Protein AF-A0A947XLU0-F1 (afdb_monomer)

Mean predicted aligned error: 8.0 Å

Radius of gyration: 14.67 Å; Cα contacts (8 Å, |Δi|>4): 18; chains: 1; bounding box: 40×11×33 Å

Sequence (59 aa):
MNKLPAITLTFWVMKICATTLGETAGDLLSMTLDVGYAASSLILISLFLLTLIGQLRAN

Solvent-accessible surface area (backbone atoms only — not comparable to full-atom values): 3410 Å² total; per-residue (Å²): 132,86,86,61,78,70,91,42,74,65,50,54,52,52,52,51,49,52,54,54,50,49,53,52,52,42,47,45,39,20,68,75,63,67,59,33,66,69,50,26,50,51,49,54,51,48,52,50,49,52,53,49,52,50,51,66,70,74,104

pLDDT: mean 79.38, std 11.77, range [44.16, 92.62]

Secondary structure (DSSP, 8-state):
---SPP--HHHHHHHHHHHHHHHHHHHIIIIIS---HHHHHHHHHHHHHHHHHHHHHH-

Foldseek 3Di:
DCPDDPPDPVVVVVVVCCVVVLVVQLCCVCPVVVCHNVVSVVVSVVVVVVVVVVVVVVD

Structure (mmCIF, N/CA/C/O backbone):
data_AF-A0A947XLU0-F1
#
_entry.id   AF-A0A947XLU0-F1
#
loop_
_atom_site.group_PDB
_atom_site.id
_atom_site.type_symbol
_atom_site.label_atom_id
_atom_site.label_alt_id
_atom_site.label_comp_id
_atom_site.label_asym_id
_atom_site.label_entity_id
_atom_site.label_seq_id
_atom_site.pdbx_PDB_ins_code
_atom_site.Cartn_x
_atom_site.Cartn_y
_atom_site.Cartn_z
_atom_site.occupancy
_atom_site.B_iso_or_equiv
_atom_site.auth_seq_id
_atom_site.auth_comp_id
_atom_site.auth_asym_id
_atom_site.auth_atom_id
_atom_site.pdbx_PDB_model_num
ATOM 1 N N . MET A 1 1 ? -25.732 5.478 11.190 1.00 44.16 1 MET A N 1
ATOM 2 C CA . MET A 1 1 ? -24.895 4.414 10.590 1.00 44.16 1 MET A CA 1
ATOM 3 C C . MET A 1 1 ? -23.445 4.847 10.730 1.00 44.16 1 MET A C 1
ATOM 5 O O . MET A 1 1 ? -23.046 5.792 10.063 1.00 44.16 1 MET A O 1
ATOM 9 N N . ASN A 1 2 ? -22.701 4.262 11.670 1.00 46.03 2 ASN A N 1
ATOM 10 C CA . ASN A 1 2 ? -21.349 4.709 12.011 1.00 46.03 2 ASN A CA 1
ATOM 11 C C . ASN A 1 2 ? -20.363 4.269 10.908 1.00 46.03 2 ASN A C 1
ATOM 13 O O . ASN A 1 2 ? -19.757 3.211 11.004 1.00 46.03 2 ASN A O 1
ATOM 17 N N . LYS A 1 3 ? -20.264 5.047 9.818 1.00 54.44 3 LYS A N 1
ATOM 18 C CA . LYS A 1 3 ? -19.306 4.845 8.706 1.00 54.44 3 LYS A CA 1
ATOM 19 C C . LYS A 1 3 ? -17.895 5.356 9.044 1.00 54.44 3 LYS A C 1
ATOM 21 O O . LYS A 1 3 ? -17.061 5.499 8.158 1.00 54.44 3 LYS A O 1
ATOM 26 N N . LEU A 1 4 ? -17.637 5.667 10.312 1.00 56.50 4 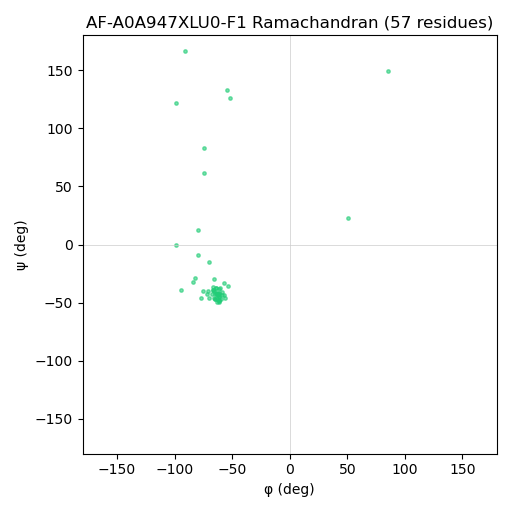LEU A N 1
ATOM 27 C CA . LEU A 1 4 ? -16.319 6.045 10.789 1.00 56.50 4 LEU A CA 1
ATOM 28 C C . LEU A 1 4 ? -15.690 4.805 11.426 1.00 56.50 4 LEU A C 1
ATOM 30 O O . LEU A 1 4 ? -16.295 4.248 12.349 1.00 56.50 4 LEU A O 1
ATOM 34 N N . PRO A 1 5 ? -14.514 4.347 10.956 1.00 59.38 5 PRO A N 1
ATOM 35 C CA . PRO A 1 5 ? -13.757 3.368 11.715 1.00 59.38 5 PRO A CA 1
ATOM 36 C C . PRO A 1 5 ? -13.557 3.949 13.113 1.00 59.38 5 PRO A C 1
A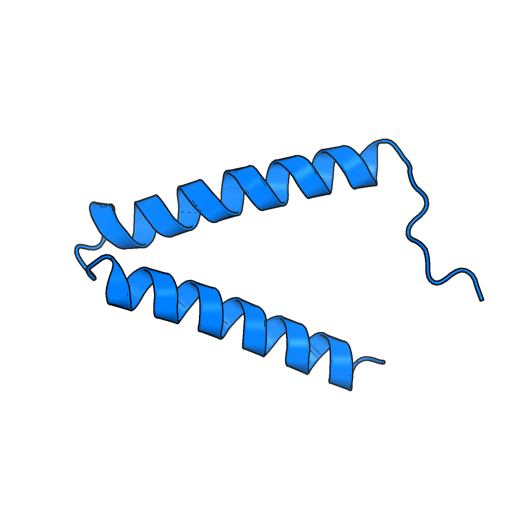TOM 38 O O . PRO A 1 5 ? -13.235 5.132 13.255 1.00 59.38 5 PRO A O 1
ATOM 41 N N . ALA A 1 6 ? -13.807 3.146 14.149 1.00 67.44 6 ALA A N 1
ATOM 42 C CA . ALA A 1 6 ? -13.495 3.571 15.502 1.00 67.44 6 ALA A CA 1
ATOM 43 C C . ALA A 1 6 ? -12.031 4.031 15.500 1.00 67.44 6 ALA A C 1
ATOM 45 O O . ALA A 1 6 ? -11.166 3.301 15.012 1.00 67.44 6 ALA A O 1
ATOM 46 N N . ILE A 1 7 ? -11.768 5.255 15.970 1.00 73.50 7 ILE A N 1
ATOM 47 C CA . ILE A 1 7 ? -10.418 5.833 16.062 1.00 73.50 7 ILE A CA 1
ATOM 48 C C . ILE A 1 7 ? -9.713 5.143 17.238 1.00 73.50 7 ILE A C 1
ATOM 50 O O . ILE A 1 7 ? -9.421 5.727 18.275 1.00 73.50 7 ILE A O 1
ATOM 54 N N . THR A 1 8 ? -9.550 3.834 17.112 1.00 81.12 8 THR A N 1
ATOM 55 C CA . THR A 1 8 ? -8.871 2.958 18.049 1.00 81.12 8 THR A CA 1
ATOM 56 C C . THR A 1 8 ? -7.407 2.860 17.656 1.00 81.12 8 THR A C 1
ATOM 58 O O . THR A 1 8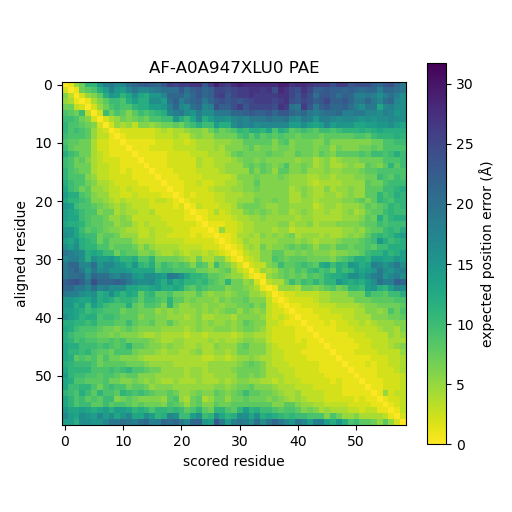 ? -6.990 3.250 16.564 1.00 81.12 8 THR A O 1
ATOM 61 N N . LEU A 1 9 ? -6.596 2.321 18.560 1.00 83.69 9 LEU A N 1
ATOM 62 C CA . LEU A 1 9 ? -5.159 2.150 18.355 1.00 83.69 9 LEU A CA 1
ATOM 63 C C . LEU A 1 9 ? -4.845 1.388 17.051 1.00 83.69 9 LEU A C 1
ATOM 65 O O . LEU A 1 9 ? -3.917 1.743 16.328 1.00 83.69 9 LEU A O 1
ATOM 69 N N . THR A 1 10 ? -5.688 0.419 16.685 1.00 82.75 10 THR A N 1
ATOM 70 C CA . THR A 1 10 ? -5.587 -0.344 15.434 1.00 82.75 10 THR A CA 1
ATOM 71 C C . THR A 1 10 ? -5.699 0.527 14.180 1.00 82.75 10 THR A C 1
ATOM 73 O O . THR A 1 10 ? -4.974 0.279 13.221 1.00 82.75 10 THR A O 1
ATOM 76 N N . PHE A 1 11 ? -6.547 1.565 14.172 1.00 84.88 11 PHE A N 1
ATOM 77 C CA . PHE A 1 11 ? -6.654 2.496 13.040 1.00 84.88 11 PHE A CA 1
ATOM 78 C C . PHE A 1 11 ? -5.327 3.222 12.793 1.00 84.88 11 PHE A C 1
ATOM 80 O O . PHE A 1 11 ? -4.862 3.302 11.658 1.00 84.88 11 PHE A O 1
ATOM 87 N N . TRP A 1 12 ? -4.692 3.710 13.860 1.00 87.31 12 TRP A N 1
ATOM 88 C CA . TRP A 1 12 ? -3.422 4.427 13.764 1.00 87.31 12 TRP A CA 1
ATOM 89 C C . TRP A 1 12 ? -2.270 3.522 13.331 1.00 87.31 12 TRP A C 1
ATOM 91 O O . TRP A 1 12 ? -1.505 3.907 12.449 1.00 87.31 12 TRP A O 1
ATOM 101 N N . VAL A 1 13 ? -2.185 2.307 13.883 1.00 89.62 13 VAL A N 1
ATOM 102 C CA . VAL A 1 13 ? -1.178 1.315 13.474 1.00 89.62 13 VAL A CA 1
ATOM 103 C C . VAL A 1 13 ? -1.348 0.947 12.001 1.00 89.62 13 VAL A C 1
ATOM 105 O O . VAL A 1 13 ? -0.389 1.032 11.242 1.00 89.62 13 VAL A O 1
ATOM 108 N N . MET A 1 14 ? -2.572 0.628 11.567 1.00 88.44 14 MET A N 1
ATOM 109 C CA . MET A 1 14 ? -2.870 0.327 10.161 1.00 88.44 14 MET A CA 1
ATOM 110 C C . MET A 1 14 ? -2.513 1.495 9.241 1.00 88.44 14 MET A C 1
ATOM 112 O O . MET A 1 14 ? -1.939 1.273 8.182 1.00 88.44 14 MET A O 1
ATOM 116 N N . LYS A 1 15 ? -2.802 2.738 9.646 1.00 85.94 15 LYS A N 1
ATOM 117 C CA . LYS A 1 15 ? -2.464 3.933 8.865 1.00 85.94 15 LYS A CA 1
ATOM 118 C C . LYS A 1 15 ? -0.953 4.097 8.695 1.00 85.94 15 LYS A C 1
ATOM 120 O O . LYS A 1 15 ? -0.506 4.334 7.578 1.00 85.94 15 LYS A O 1
ATOM 125 N N . ILE A 1 16 ? -0.182 3.948 9.775 1.00 90.00 16 ILE A N 1
ATOM 126 C CA . ILE A 1 16 ? 1.284 4.041 9.729 1.00 90.00 16 ILE A CA 1
ATOM 127 C C . ILE A 1 16 ? 1.851 2.920 8.853 1.00 90.00 16 ILE A C 1
ATOM 129 O O . ILE A 1 16 ? 2.607 3.200 7.925 1.00 90.00 16 ILE A O 1
ATOM 133 N N . CYS A 1 17 ? 1.428 1.671 9.082 1.00 89.81 17 CYS A N 1
ATOM 134 C CA . CYS A 1 17 ? 1.836 0.533 8.264 1.00 89.81 17 CYS A CA 1
ATOM 135 C C . CYS A 1 17 ? 1.492 0.748 6.789 1.00 89.81 17 CYS A C 1
ATOM 137 O O . CYS A 1 17 ? 2.340 0.499 5.947 1.00 89.81 17 CYS A O 1
ATOM 139 N N . ALA A 1 18 ? 0.300 1.255 6.465 1.00 87.81 18 ALA A N 1
ATOM 140 C CA . ALA A 1 18 ? -0.095 1.529 5.088 1.00 87.81 18 ALA A CA 1
ATOM 141 C C . ALA A 1 18 ? 0.816 2.570 4.416 1.00 87.81 18 ALA A C 1
ATOM 143 O O . ALA A 1 18 ? 1.211 2.371 3.271 1.00 87.81 18 ALA A O 1
ATOM 144 N N . THR A 1 19 ? 1.197 3.643 5.120 1.00 87.25 19 THR A N 1
ATOM 145 C CA . THR A 1 19 ? 2.112 4.656 4.567 1.00 87.25 19 THR A CA 1
ATOM 146 C C . THR A 1 19 ? 3.549 4.153 4.438 1.00 87.25 19 THR A C 1
ATOM 148 O O . THR A 1 19 ? 4.176 4.374 3.409 1.00 87.25 19 THR A O 1
ATOM 151 N N . THR A 1 20 ? 4.069 3.430 5.435 1.00 88.94 20 THR A N 1
ATOM 152 C CA . THR A 1 20 ? 5.441 2.899 5.393 1.00 88.94 20 THR A CA 1
ATOM 153 C C . THR A 1 20 ? 5.570 1.778 4.367 1.00 88.94 20 THR A C 1
ATOM 155 O O . THR A 1 20 ? 6.486 1.789 3.554 1.00 88.94 20 THR A O 1
ATOM 158 N N . LEU A 1 21 ? 4.625 0.835 4.363 1.00 88.44 21 LEU A N 1
ATOM 159 C CA . LEU A 1 21 ? 4.597 -0.267 3.406 1.00 88.44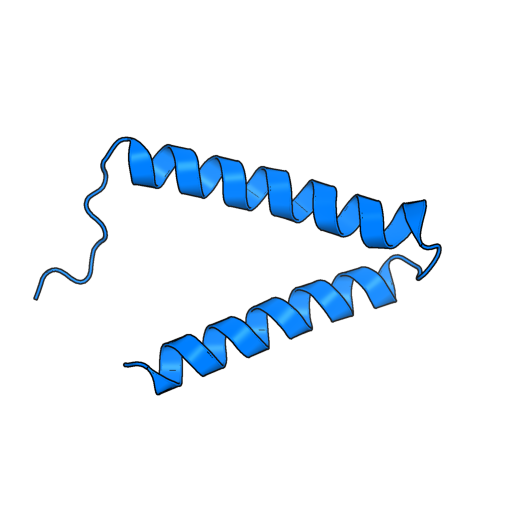 21 LEU A CA 1
ATOM 160 C C . LEU A 1 21 ? 4.400 0.247 1.975 1.00 88.44 21 LEU A C 1
ATOM 162 O O . LEU A 1 21 ? 5.014 -0.292 1.064 1.00 88.44 21 LEU A O 1
ATOM 166 N N . GLY A 1 22 ? 3.577 1.282 1.770 1.00 85.62 22 GLY A N 1
ATOM 167 C CA . GLY A 1 22 ? 3.347 1.878 0.452 1.00 85.62 22 GLY A CA 1
ATOM 168 C C . GLY A 1 22 ? 4.617 2.466 -0.167 1.00 85.62 22 GLY A C 1
ATOM 169 O O . GLY A 1 22 ? 4.949 2.130 -1.302 1.00 85.62 22 GLY A O 1
ATOM 170 N N . GLU A 1 23 ? 5.356 3.275 0.596 1.00 83.31 23 GLU A N 1
ATOM 171 C CA . GLU A 1 23 ? 6.627 3.865 0.149 1.00 83.31 23 GLU A CA 1
ATOM 172 C C . GLU A 1 23 ? 7.697 2.790 -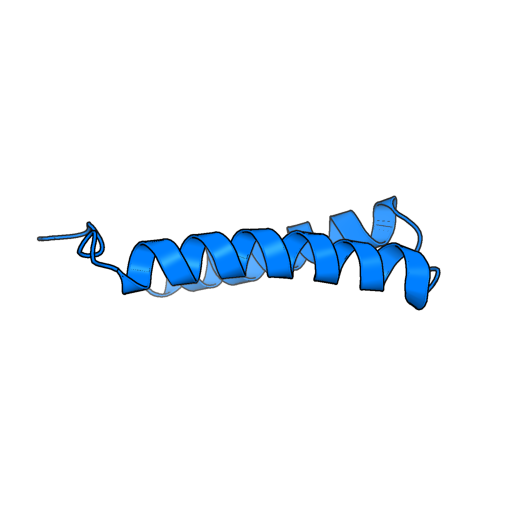0.090 1.00 83.31 23 GLU A C 1
ATOM 174 O O . GLU A 1 23 ? 8.308 2.749 -1.155 1.00 83.31 23 GLU A O 1
ATOM 179 N N . THR A 1 24 ? 7.877 1.845 0.844 1.00 85.81 24 THR A N 1
ATOM 180 C CA . THR A 1 24 ? 8.857 0.758 0.676 1.00 85.81 24 THR A CA 1
ATOM 181 C C . THR A 1 24 ? 8.507 -0.169 -0.492 1.00 85.81 24 THR A C 1
ATOM 183 O O . THR A 1 24 ? 9.398 -0.612 -1.209 1.00 85.81 24 THR A O 1
ATOM 186 N N . ALA A 1 25 ? 7.225 -0.462 -0.727 1.00 82.19 25 ALA A N 1
ATOM 187 C CA . ALA A 1 25 ? 6.801 -1.268 -1.870 1.00 82.19 25 ALA A CA 1
ATOM 188 C C . ALA A 1 25 ? 7.049 -0.550 -3.207 1.00 82.19 25 ALA A C 1
ATOM 190 O O . ALA A 1 25 ? 7.469 -1.189 -4.171 1.00 82.19 25 ALA A O 1
ATOM 191 N N . GLY A 1 26 ? 6.824 0.767 -3.266 1.00 81.44 26 GLY A N 1
ATOM 192 C CA . GLY A 1 26 ? 7.135 1.586 -4.440 1.00 81.44 26 GLY A CA 1
ATOM 193 C C . GLY A 1 26 ? 8.633 1.675 -4.729 1.00 81.44 26 GLY A C 1
ATOM 194 O O . GLY A 1 26 ? 9.043 1.568 -5.889 1.00 81.44 26 GLY A O 1
ATOM 195 N N . ASP A 1 27 ? 9.448 1.804 -3.683 1.00 80.69 27 ASP A N 1
ATOM 196 C CA . ASP A 1 27 ? 10.909 1.814 -3.778 1.00 80.69 27 ASP A CA 1
ATOM 197 C C . ASP A 1 27 ? 11.453 0.457 -4.245 1.00 80.69 27 ASP A C 1
ATOM 199 O O . ASP A 1 27 ? 12.205 0.392 -5.216 1.00 80.69 27 ASP A O 1
ATOM 203 N N . LEU A 1 28 ? 10.960 -0.649 -3.672 1.00 81.44 28 LEU A N 1
ATOM 204 C CA . LEU A 1 28 ? 11.292 -2.004 -4.123 1.00 81.44 28 LEU A CA 1
ATOM 205 C C . LEU A 1 28 ? 10.920 -2.232 -5.593 1.00 81.44 28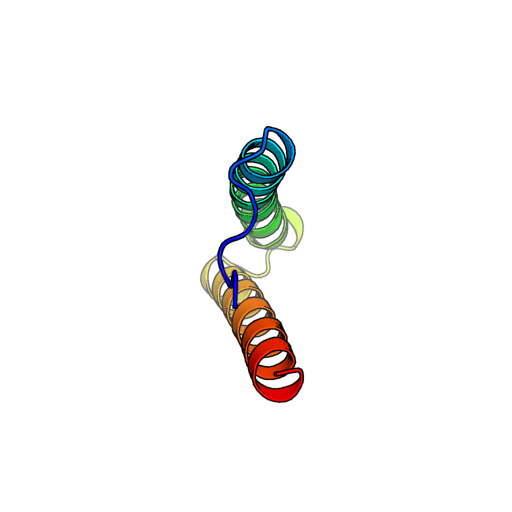 LEU A C 1
ATOM 207 O O . LEU A 1 28 ? 11.710 -2.803 -6.341 1.00 81.44 28 LEU A O 1
ATOM 211 N N . LEU A 1 29 ? 9.743 -1.782 -6.038 1.00 77.38 29 LEU A N 1
ATOM 212 C CA . LEU A 1 29 ? 9.360 -1.912 -7.446 1.00 77.38 29 LEU A CA 1
ATOM 213 C C . LEU A 1 29 ? 10.233 -1.062 -8.377 1.00 77.38 29 LEU A C 1
ATOM 215 O O . LEU A 1 29 ? 10.516 -1.486 -9.493 1.00 77.38 29 LEU A O 1
ATOM 219 N N . SER A 1 30 ? 10.634 0.134 -7.946 1.00 75.12 30 SER A N 1
ATOM 220 C CA . SER A 1 30 ? 11.417 1.054 -8.779 1.00 75.12 30 SER A CA 1
ATOM 221 C C . SER A 1 30 ? 12.885 0.652 -8.861 1.00 75.12 30 SER A C 1
ATOM 223 O O . SER A 1 30 ? 13.454 0.673 -9.949 1.00 75.12 30 SER A O 1
ATOM 225 N N . MET A 1 31 ? 13.488 0.314 -7.716 1.00 70.56 31 MET A N 1
ATOM 226 C CA . MET A 1 31 ? 14.927 0.091 -7.574 1.00 70.56 31 MET A CA 1
ATOM 227 C C . MET A 1 31 ? 15.328 -1.380 -7.715 1.00 70.56 31 MET A C 1
ATOM 229 O O . MET A 1 31 ? 16.355 -1.666 -8.318 1.00 70.56 31 MET A O 1
ATOM 233 N N . THR A 1 32 ? 14.543 -2.330 -7.189 1.00 65.44 32 THR A N 1
ATOM 234 C CA . THR A 1 32 ? 14.931 -3.759 -7.188 1.00 65.44 32 THR A CA 1
ATOM 235 C C . THR A 1 32 ? 14.576 -4.465 -8.492 1.00 65.44 32 THR A C 1
ATOM 237 O O . THR A 1 32 ? 15.272 -5.390 -8.903 1.00 65.44 32 THR A O 1
ATOM 240 N N . LEU A 1 33 ? 13.488 -4.053 -9.146 1.00 64.69 33 LEU A N 1
ATOM 241 C CA . LEU A 1 33 ? 13.027 -4.652 -10.403 1.00 64.69 33 LEU A CA 1
ATOM 242 C C . LEU A 1 33 ? 13.438 -3.851 -11.652 1.00 64.69 33 LEU A C 1
ATOM 244 O O . LEU A 1 33 ? 13.086 -4.262 -12.754 1.00 64.69 33 LEU A O 1
ATOM 248 N N . ASP A 1 34 ? 14.147 -2.726 -11.489 1.00 66.31 34 ASP A N 1
ATOM 249 C CA . ASP A 1 34 ? 14.597 -1.816 -12.563 1.00 66.31 34 ASP A CA 1
ATOM 250 C C . ASP A 1 34 ? 13.475 -1.395 -13.541 1.00 66.31 34 ASP A C 1
ATOM 252 O O . ASP A 1 34 ? 13.707 -1.001 -14.679 1.00 66.31 34 ASP A O 1
ATOM 256 N N . VAL A 1 35 ? 12.210 -1.463 -13.103 1.00 67.12 35 VAL A N 1
ATOM 257 C CA . VAL A 1 35 ? 11.038 -1.162 -13.952 1.00 67.12 35 VAL A CA 1
ATOM 258 C C . VAL A 1 35 ? 10.960 0.339 -14.268 1.00 67.12 35 VAL A C 1
ATOM 260 O O . VAL A 1 35 ? 10.249 0.765 -15.178 1.00 67.12 35 VAL A O 1
ATOM 263 N N . GLY A 1 36 ? 11.708 1.153 -13.519 1.00 71.25 36 GLY A N 1
ATOM 264 C CA . GLY A 1 36 ? 11.728 2.603 -13.616 1.00 71.25 36 GLY A CA 1
ATOM 265 C C . GLY A 1 36 ? 10.618 3.265 -12.795 1.00 71.25 36 GLY A C 1
ATOM 266 O O . GLY A 1 36 ? 9.520 2.733 -12.622 1.00 71.25 36 GLY A O 1
ATOM 267 N N . TYR A 1 37 ? 10.904 4.478 -12.315 1.00 75.00 37 TYR A N 1
ATOM 268 C CA . TYR A 1 37 ? 10.041 5.257 -11.412 1.00 75.00 37 TYR A CA 1
ATOM 269 C C . TYR A 1 37 ? 8.624 5.516 -11.964 1.00 75.00 37 TYR A C 1
ATOM 271 O O . TYR A 1 37 ? 7.638 5.569 -11.226 1.00 75.00 37 TYR A O 1
ATOM 279 N N . ALA A 1 38 ? 8.508 5.671 -13.286 1.00 75.94 38 ALA A N 1
ATOM 280 C CA . ALA A 1 38 ? 7.224 5.893 -13.944 1.00 75.94 38 ALA A CA 1
ATOM 281 C C . ALA A 1 38 ? 6.346 4.629 -13.945 1.00 75.94 38 ALA A C 1
ATOM 283 O O . ALA A 1 38 ? 5.138 4.714 -13.722 1.00 75.94 38 ALA A O 1
ATOM 284 N N . ALA A 1 39 ? 6.940 3.454 -14.166 1.00 77.25 39 ALA A N 1
ATOM 285 C CA . ALA A 1 39 ? 6.199 2.200 -14.231 1.00 77.25 39 ALA A CA 1
ATOM 286 C C . ALA A 1 39 ? 5.765 1.720 -12.840 1.00 77.25 39 ALA A C 1
ATOM 288 O O . ALA A 1 39 ? 4.627 1.287 -12.670 1.00 77.25 39 ALA A O 1
ATOM 289 N N . SER A 1 40 ? 6.622 1.859 -11.828 1.00 78.75 40 SER A N 1
ATOM 290 C CA . SER A 1 40 ? 6.281 1.548 -10.435 1.00 78.75 40 SER A CA 1
ATOM 291 C C . SER A 1 40 ? 5.140 2.426 -9.905 1.00 78.75 40 SER A C 1
ATOM 293 O O . SER A 1 40 ? 4.196 1.912 -9.301 1.00 78.75 40 SER A O 1
ATOM 295 N N . SER A 1 41 ? 5.159 3.728 -10.212 1.00 79.69 41 SER A N 1
ATOM 296 C CA . SER A 1 41 ? 4.063 4.651 -9.887 1.00 79.69 41 SER A CA 1
ATOM 297 C C . SER A 1 41 ? 2.756 4.246 -10.571 1.00 79.69 41 SER A C 1
ATOM 299 O O . SER A 1 41 ? 1.706 4.219 -9.927 1.00 79.69 41 SER A O 1
ATOM 301 N N . LEU A 1 42 ? 2.802 3.873 -11.856 1.00 84.38 42 LEU A N 1
ATOM 302 C CA . LEU A 1 42 ? 1.627 3.374 -12.579 1.00 84.38 42 LEU A CA 1
ATOM 303 C C . LEU A 1 42 ? 1.071 2.088 -11.961 1.00 84.38 42 LEU A C 1
ATOM 305 O O . LEU A 1 42 ? -0.147 1.942 -11.863 1.00 84.38 42 LEU A O 1
ATOM 309 N N . ILE A 1 43 ? 1.934 1.182 -11.497 1.00 83.25 43 ILE A N 1
ATOM 310 C CA . ILE A 1 43 ? 1.511 -0.053 -10.829 1.00 83.25 43 ILE A CA 1
ATOM 311 C C . ILE A 1 43 ? 0.806 0.264 -9.505 1.00 83.25 43 ILE A C 1
ATOM 313 O O . ILE A 1 43 ? -0.300 -0.234 -9.284 1.00 83.25 43 ILE A O 1
ATOM 317 N N . LEU A 1 44 ? 1.367 1.138 -8.664 1.00 86.00 44 LEU A N 1
ATOM 318 C CA . LEU A 1 44 ? 0.728 1.544 -7.404 1.00 86.00 44 LEU A CA 1
ATOM 319 C C . LEU A 1 44 ? -0.618 2.245 -7.636 1.00 86.00 44 LEU A C 1
ATOM 321 O O . LEU A 1 44 ? -1.601 1.924 -6.966 1.00 86.00 44 LEU A O 1
ATOM 325 N N . ILE A 1 45 ? -0.694 3.142 -8.624 1.00 87.12 45 ILE A N 1
ATOM 326 C CA . ILE A 1 45 ? -1.948 3.799 -9.021 1.00 87.12 45 ILE A CA 1
ATOM 327 C C . ILE A 1 45 ? -2.966 2.767 -9.521 1.00 87.12 45 ILE A C 1
ATOM 329 O O . ILE A 1 45 ? -4.136 2.830 -9.145 1.00 87.12 45 ILE A O 1
ATOM 333 N N . SER A 1 46 ? -2.543 1.795 -10.333 1.00 87.06 46 SER A N 1
ATOM 334 C CA . SER A 1 46 ? -3.439 0.752 -10.842 1.00 87.06 46 SER A CA 1
ATOM 335 C C . SER A 1 46 ? -3.998 -0.120 -9.713 1.00 87.06 46 SER A C 1
ATOM 337 O O . SER A 1 46 ? -5.200 -0.381 -9.676 1.00 87.06 46 SER A O 1
ATOM 339 N N . LEU A 1 47 ? -3.165 -0.490 -8.735 1.00 87.81 47 LEU A N 1
ATOM 340 C CA . LEU A 1 47 ? -3.571 -1.246 -7.552 1.00 87.81 47 LEU A CA 1
ATOM 341 C C . LEU A 1 47 ? -4.568 -0.449 -6.697 1.00 87.81 47 LEU A C 1
ATOM 343 O O . LEU A 1 47 ? -5.591 -0.985 -6.260 1.00 87.81 47 LEU A O 1
ATOM 347 N N . PHE A 1 48 ? -4.307 0.844 -6.495 1.00 89.00 48 PHE A N 1
ATOM 348 C CA . PHE A 1 48 ? -5.226 1.743 -5.801 1.00 89.00 48 PHE A CA 1
ATOM 349 C C . PHE A 1 48 ? -6.581 1.833 -6.516 1.00 89.00 48 PHE A C 1
ATOM 351 O O . PHE A 1 48 ? -7.620 1.673 -5.884 1.00 89.00 48 PHE A O 1
ATOM 358 N N . LEU A 1 49 ? -6.596 2.010 -7.838 1.00 91.31 49 LEU A N 1
ATOM 359 C CA . LEU A 1 49 ? -7.837 2.066 -8.613 1.00 91.31 49 LEU A CA 1
ATOM 360 C C . LEU A 1 49 ? -8.614 0.745 -8.569 1.00 91.31 49 LEU A C 1
ATOM 362 O O . LEU A 1 49 ? -9.832 0.764 -8.408 1.00 91.31 49 LEU A O 1
ATOM 366 N N . LEU A 1 50 ? -7.934 -0.401 -8.664 1.00 91.44 50 LEU A N 1
ATOM 367 C CA . LEU 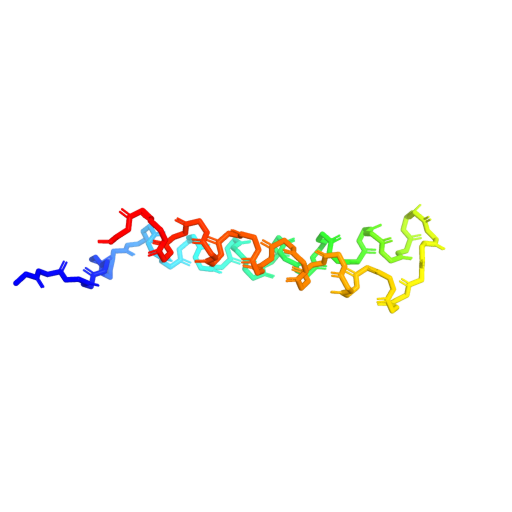A 1 50 ? -8.573 -1.717 -8.571 1.00 91.44 50 LEU A CA 1
ATOM 368 C C . LEU A 1 50 ? -9.249 -1.921 -7.213 1.00 91.44 50 LEU A C 1
ATOM 370 O O . LEU A 1 50 ? -10.412 -2.325 -7.151 1.00 91.44 50 LEU A O 1
ATOM 374 N N . THR A 1 51 ? -8.540 -1.610 -6.128 1.00 88.62 51 THR A N 1
ATOM 375 C CA . THR A 1 51 ? -9.083 -1.723 -4.766 1.00 88.62 51 THR A CA 1
ATOM 376 C C . THR A 1 51 ? -10.210 -0.722 -4.515 1.00 88.62 51 THR A C 1
ATOM 378 O O . THR A 1 51 ? -11.232 -1.098 -3.940 1.00 88.62 51 THR A O 1
ATOM 381 N N . LEU A 1 52 ? -10.090 0.508 -5.021 1.00 90.12 52 LEU A N 1
ATOM 382 C CA . LEU A 1 52 ? -11.132 1.533 -4.956 1.00 90.12 52 LEU A CA 1
ATOM 383 C C . LEU A 1 52 ? -12.407 1.097 -5.688 1.00 90.12 52 LEU A C 1
ATOM 385 O O . LEU A 1 52 ? -13.497 1.184 -5.129 1.00 90.12 52 LEU A O 1
ATOM 389 N N . ILE A 1 53 ? -12.290 0.590 -6.919 1.00 92.62 53 ILE A N 1
ATOM 390 C CA . ILE A 1 53 ? -13.437 0.090 -7.687 1.00 92.62 53 ILE A CA 1
ATOM 391 C C . ILE A 1 53 ? -14.065 -1.112 -6.977 1.00 92.62 53 ILE A C 1
ATOM 393 O O . ILE A 1 53 ? -15.288 -1.183 -6.874 1.00 92.62 53 ILE A O 1
ATOM 397 N N . GLY A 1 54 ? -13.250 -2.032 -6.451 1.00 90.56 54 GLY A N 1
ATOM 398 C CA . GLY A 1 54 ? -13.730 -3.151 -5.641 1.00 90.56 54 GLY A CA 1
ATOM 399 C C . GLY A 1 54 ? -14.539 -2.683 -4.430 1.00 90.56 54 GLY A C 1
ATOM 400 O O . GLY A 1 54 ? -15.639 -3.179 -4.204 1.00 90.56 54 GLY A O 1
ATOM 401 N N . GLN A 1 55 ? -14.050 -1.677 -3.701 1.00 88.31 55 GLN A N 1
ATOM 402 C CA . GLN A 1 55 ? -14.754 -1.092 -2.558 1.00 88.31 55 GLN A CA 1
ATOM 403 C C . GLN A 1 55 ? -16.062 -0.402 -2.968 1.00 88.31 55 GLN A C 1
ATOM 405 O O . GLN A 1 55 ? -17.077 -0.581 -2.301 1.00 88.31 55 GLN A O 1
ATOM 410 N N . LEU A 1 56 ? -16.052 0.353 -4.070 1.00 86.56 56 LEU A N 1
ATOM 411 C CA . LEU A 1 56 ? -17.241 1.016 -4.609 1.00 86.56 56 LEU A CA 1
ATOM 412 C C . LEU A 1 56 ? -18.299 0.023 -5.101 1.00 86.56 56 LEU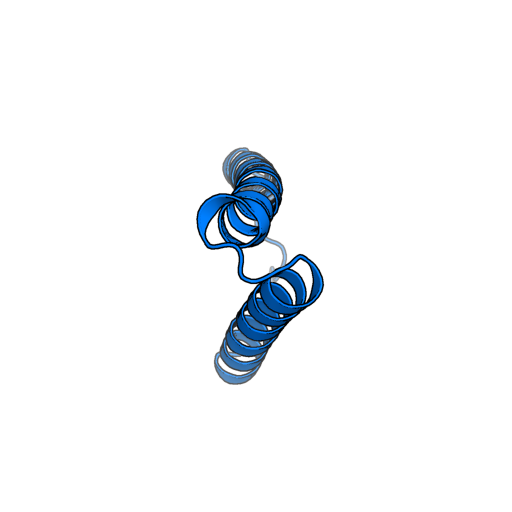 A C 1
ATOM 414 O O . LEU A 1 56 ? -19.476 0.349 -5.074 1.00 86.56 56 LEU A O 1
ATOM 418 N N . ARG A 1 57 ? -17.896 -1.169 -5.562 1.00 86.44 57 ARG A N 1
ATOM 419 C CA . ARG A 1 57 ? -18.82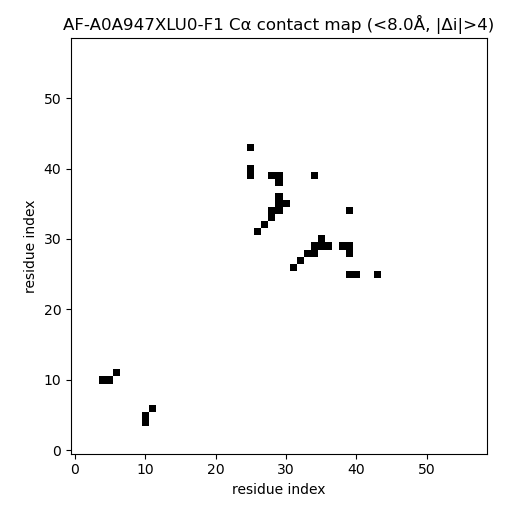3 -2.246 -5.949 1.00 86.44 57 ARG A CA 1
ATOM 420 C C . ARG A 1 57 ? -19.319 -3.071 -4.767 1.00 86.44 57 ARG A C 1
ATOM 422 O O . ARG A 1 57 ? -20.395 -3.650 -4.852 1.00 86.44 57 ARG A O 1
ATOM 429 N N . ALA A 1 58 ? -18.517 -3.175 -3.711 1.00 79.69 58 ALA A N 1
ATOM 430 C CA . ALA A 1 58 ? -18.858 -3.914 -2.501 1.00 79.69 58 ALA A CA 1
ATOM 431 C C . ALA A 1 58 ? -19.797 -3.138 -1.553 1.00 79.69 58 ALA A C 1
ATOM 433 O O . ALA A 1 58 ? -20.270 -3.719 -0.577 1.00 79.69 58 ALA A O 1
ATOM 434 N N . ASN A 1 59 ? -20.052 -1.852 -1.819 1.00 50.47 59 ASN A N 1
ATOM 435 C CA . ASN A 1 59 ? -20.964 -0.983 -1.068 1.00 50.47 59 ASN A CA 1
ATOM 436 C C . ASN A 1 59 ? -22.178 -0.597 -1.914 1.00 50.47 59 ASN A C 1
ATOM 438 O O . ASN A 1 59 ? -23.281 -0.550 -1.332 1.00 50.47 59 ASN A O 1
#